Protein AF-A0A0B8NQF0-F1 (afdb_monomer)

InterPro domains:
  IPR003758 Tetraacyldisaccharide 4'-kinase [PF02606] (1-82)
  IPR003758 Tetraacyldisaccharide 4'-kinase [PTHR42724] (2-78)

Foldseek 3Di:
DDDPLVVVVVVVCVVDPDPDDDDVVCPVNVVDDDPADEDEAAQVCGQPPQDDPPVGDDVDGPVCVVVGDAYEYEDHDDDPRHHYDD

Organism: NCBI:txid1481914

Radius of gyration: 15.25 Å; Cα contacts (8 Å, |Δi|>4): 98; chains: 1; bounding box: 34×28×40 Å

Structure (mmCIF, N/CA/C/O backbone):
data_AF-A0A0B8NQF0-F1
#
_entry.id   AF-A0A0B8NQF0-F1
#
loop_
_atom_site.group_PDB
_atom_site.id
_atom_site.type_symbol
_atom_site.label_atom_id
_atom_site.label_alt_id
_atom_site.label_comp_id
_atom_site.label_asym_id
_atom_site.label_entity_id
_atom_site.label_seq_id
_atom_site.pdbx_PDB_ins_code
_atom_site.Cartn_x
_atom_site.Cartn_y
_atom_site.Cartn_z
_atom_site.occupancy
_atom_site.B_iso_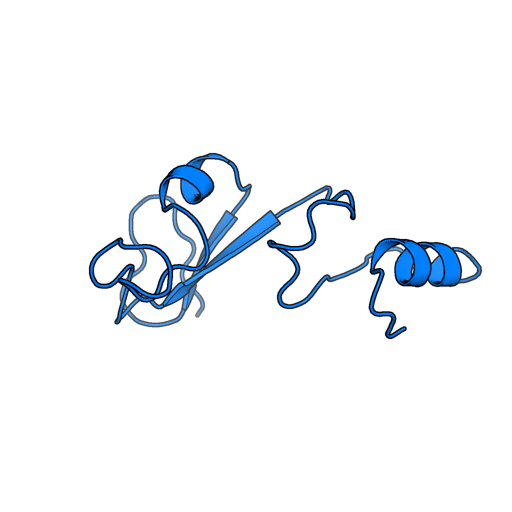or_equiv
_atom_site.auth_seq_id
_atom_site.auth_comp_id
_atom_site.auth_asym_id
_atom_site.auth_atom_id
_atom_site.pdbx_PDB_model_num
ATOM 1 N N . MET A 1 1 ? 14.743 -9.116 -10.192 1.00 79.44 1 MET A N 1
ATOM 2 C CA . MET A 1 1 ? 15.761 -8.058 -10.377 1.00 79.44 1 MET A CA 1
ATOM 3 C C . MET A 1 1 ? 15.695 -7.134 -9.170 1.00 79.44 1 MET A C 1
ATOM 5 O O . MET A 1 1 ? 14.598 -6.941 -8.664 1.00 79.44 1 MET A O 1
ATOM 9 N N . VAL A 1 2 ? 16.825 -6.631 -8.672 1.00 85.56 2 VAL A N 1
ATOM 10 C CA . VAL A 1 2 ? 16.868 -5.721 -7.513 1.00 85.56 2 VAL A CA 1
ATOM 11 C C . VAL A 1 2 ? 17.571 -4.444 -7.951 1.00 85.56 2 VAL A C 1
ATOM 13 O O . VAL A 1 2 ? 18.708 -4.518 -8.406 1.00 85.56 2 VAL A O 1
ATOM 16 N N . ASP A 1 3 ? 16.893 -3.305 -7.824 1.00 89.31 3 ASP A N 1
ATOM 17 C CA . ASP A 1 3 ? 17.427 -1.978 -8.140 1.00 89.31 3 ASP A CA 1
ATOM 18 C C . ASP A 1 3 ? 16.803 -0.937 -7.187 1.00 89.31 3 ASP A C 1
ATOM 20 O O . ASP A 1 3 ? 15.596 -1.023 -6.925 1.00 89.31 3 ASP A O 1
ATOM 24 N N . PRO A 1 4 ? 17.572 0.029 -6.644 1.00 85.88 4 PRO A N 1
ATOM 25 C CA . PRO A 1 4 ? 17.020 1.110 -5.820 1.00 85.88 4 PRO A CA 1
ATOM 26 C C . PRO A 1 4 ? 15.980 1.965 -6.563 1.00 85.88 4 PRO A C 1
ATOM 28 O O . PRO A 1 4 ? 15.043 2.479 -5.947 1.00 85.88 4 PRO A O 1
ATOM 31 N N . VAL A 1 5 ? 16.108 2.099 -7.884 1.00 90.00 5 VAL A N 1
ATOM 32 C CA . VAL A 1 5 ? 15.136 2.748 -8.760 1.00 90.00 5 VAL A CA 1
ATOM 33 C C . VAL A 1 5 ? 14.281 1.663 -9.410 1.00 90.00 5 VAL A C 1
ATOM 35 O O . VAL A 1 5 ? 14.607 1.112 -10.461 1.00 90.00 5 VAL A O 1
ATOM 38 N N . ARG A 1 6 ? 13.131 1.360 -8.796 1.00 89.69 6 ARG A N 1
ATOM 39 C CA . ARG A 1 6 ? 12.275 0.237 -9.223 1.00 89.69 6 ARG A CA 1
ATOM 40 C C . ARG A 1 6 ? 11.852 0.295 -10.698 1.00 89.69 6 ARG A C 1
ATOM 42 O O . ARG A 1 6 ? 11.659 -0.752 -11.306 1.00 89.69 6 ARG A O 1
ATOM 49 N N . SER A 1 7 ? 11.727 1.484 -11.293 1.00 91.88 7 SER A N 1
ATOM 50 C CA . SER A 1 7 ? 11.420 1.615 -12.724 1.00 91.88 7 SER A CA 1
ATOM 51 C C . SER A 1 7 ? 12.527 1.064 -13.625 1.00 91.88 7 SER A C 1
ATOM 53 O O . SER A 1 7 ? 12.216 0.491 -14.665 1.00 91.88 7 SER A O 1
ATOM 55 N N . GLU A 1 8 ? 13.798 1.188 -13.235 1.00 93.12 8 GLU A N 1
ATOM 56 C CA . GLU A 1 8 ? 14.918 0.621 -13.994 1.00 93.12 8 GLU A CA 1
ATOM 57 C C . GLU A 1 8 ? 14.947 -0.904 -13.874 1.00 93.12 8 GLU A C 1
ATOM 59 O O . GLU A 1 8 ? 15.138 -1.585 -14.881 1.00 93.12 8 GLU A O 1
ATOM 64 N N . ALA A 1 9 ? 14.618 -1.452 -12.696 1.00 92.38 9 ALA A N 1
ATOM 65 C CA . ALA A 1 9 ? 14.423 -2.895 -12.551 1.00 92.38 9 ALA A CA 1
ATOM 66 C C . ALA A 1 9 ? 13.326 -3.424 -13.488 1.00 92.38 9 ALA A C 1
ATOM 68 O O . ALA A 1 9 ? 13.506 -4.458 -14.122 1.00 92.38 9 ALA A O 1
ATOM 69 N N . VAL A 1 10 ? 12.195 -2.720 -13.606 1.00 92.62 10 VAL A N 1
ATOM 70 C CA . VAL A 1 10 ? 11.113 -3.131 -14.516 1.00 92.62 10 VAL A CA 1
ATOM 71 C C . VAL A 1 10 ? 11.541 -3.022 -15.979 1.00 92.62 10 VAL A C 1
ATOM 73 O O . VAL A 1 10 ? 11.276 -3.943 -16.745 1.00 92.62 10 VAL A O 1
ATOM 76 N N . LYS A 1 11 ? 12.252 -1.958 -16.373 1.00 92.56 11 LYS A N 1
ATOM 77 C CA . LYS A 1 11 ? 12.791 -1.829 -17.739 1.00 92.56 11 LYS A CA 1
ATOM 78 C C . LYS A 1 11 ? 13.731 -2.977 -18.097 1.00 92.56 11 LYS A C 1
ATOM 80 O O . LYS A 1 11 ? 13.619 -3.520 -19.189 1.00 92.56 11 LYS A O 1
ATOM 85 N N . GLY A 1 12 ? 14.607 -3.379 -17.176 1.00 92.88 12 GLY A N 1
ATOM 86 C CA . GLY A 1 12 ? 15.504 -4.519 -17.378 1.00 92.88 12 GLY A CA 1
ATOM 87 C C . GLY A 1 12 ? 14.773 -5.858 -17.522 1.00 92.88 12 GLY A C 1
ATOM 88 O O . GLY A 1 12 ? 15.311 -6.789 -18.109 1.00 92.88 12 GLY A O 1
ATOM 89 N N . LEU A 1 13 ? 13.534 -5.963 -17.031 1.00 93.12 13 LEU A N 1
ATOM 90 C CA . LEU A 1 13 ? 12.701 -7.154 -17.204 1.00 93.12 13 LEU A CA 1
ATOM 91 C C . LEU A 1 13 ? 11.991 -7.214 -18.565 1.00 93.12 13 LEU A C 1
ATOM 93 O O . LEU A 1 13 ? 11.502 -8.283 -18.917 1.00 93.12 13 LEU A O 1
ATOM 97 N N . LEU A 1 14 ? 11.960 -6.121 -19.341 1.00 90.44 14 LEU A N 1
ATOM 98 C CA . LEU A 1 14 ? 11.274 -6.069 -20.644 1.00 90.44 14 LEU A CA 1
ATOM 99 C C . LEU A 1 14 ? 11.913 -6.970 -21.711 1.00 90.44 14 LEU A C 1
ATOM 101 O O . LEU A 1 14 ? 11.266 -7.292 -22.702 1.00 90.44 14 LEU A O 1
ATOM 105 N N . GLU A 1 15 ? 13.171 -7.376 -21.523 1.00 92.31 15 GLU A N 1
ATOM 106 C CA . GLU A 1 15 ? 13.857 -8.332 -22.407 1.00 92.31 15 GLU A CA 1
ATOM 107 C C . GLU A 1 15 ? 13.427 -9.789 -22.158 1.00 92.31 15 GLU A C 1
ATOM 109 O O . GLU A 1 15 ? 13.805 -10.697 -22.901 1.00 92.31 15 GLU A O 1
ATOM 114 N N . HIS A 1 16 ? 12.630 -10.024 -21.116 1.00 93.38 16 HIS A N 1
ATOM 115 C CA . HIS A 1 16 ? 12.102 -11.327 -20.741 1.00 93.38 16 HIS A CA 1
ATOM 116 C C . HIS A 1 16 ? 10.584 -11.380 -20.960 1.00 93.38 16 HIS A C 1
ATOM 118 O O . HIS A 1 16 ? 9.904 -10.357 -20.984 1.00 93.38 16 HIS A O 1
ATOM 124 N N . ASP A 1 17 ? 10.028 -12.589 -21.060 1.00 95.00 17 ASP A N 1
ATOM 125 C CA . ASP A 1 17 ? 8.579 -12.808 -21.174 1.00 95.00 17 ASP A CA 1
ATOM 126 C C . ASP A 1 17 ? 7.877 -12.692 -19.804 1.00 95.00 17 ASP A C 1
ATOM 128 O O . ASP A 1 17 ? 7.314 -13.647 -19.267 1.00 95.00 17 ASP A O 1
ATOM 132 N N . VAL A 1 18 ? 7.996 -11.521 -19.172 1.00 95.12 18 VAL A N 1
ATOM 133 C CA . VAL A 1 18 ? 7.373 -11.226 -17.877 1.00 95.12 18 VAL A CA 1
ATOM 134 C C . VAL A 1 18 ? 5.966 -10.687 -18.1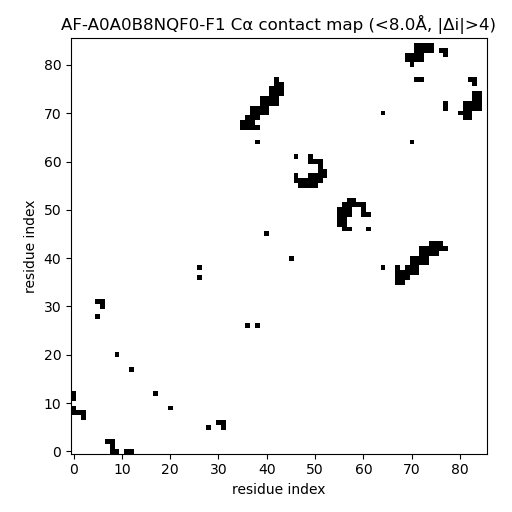01 1.00 95.12 18 VAL A C 1
ATOM 136 O O . VAL A 1 18 ? 5.778 -9.625 -18.685 1.00 95.12 18 VAL A O 1
ATOM 139 N N . GLN A 1 19 ? 4.979 -11.400 -17.561 1.00 94.81 19 GLN A N 1
ATOM 140 C CA . GLN A 1 19 ? 3.561 -11.038 -17.660 1.00 94.81 19 GLN A CA 1
ATOM 141 C C . GLN A 1 19 ? 3.043 -10.289 -16.418 1.00 94.81 19 GLN A C 1
ATOM 143 O O . GLN A 1 19 ? 2.013 -9.625 -16.480 1.00 94.81 19 GLN A O 1
ATOM 148 N N . LEU A 1 20 ? 3.744 -10.393 -15.282 1.00 94.12 20 LEU A N 1
ATOM 149 C CA . LEU A 1 20 ? 3.358 -9.777 -14.012 1.00 94.12 20 LEU A CA 1
ATOM 150 C C . LEU A 1 20 ? 4.596 -9.381 -13.204 1.00 94.12 20 LEU A C 1
ATOM 152 O O . LEU A 1 20 ? 5.521 -10.176 -13.035 1.00 94.12 20 LEU A O 1
ATOM 156 N N . VAL A 1 21 ? 4.569 -8.172 -12.646 1.00 93.38 21 VAL A N 1
ATOM 157 C CA . VAL A 1 21 ? 5.553 -7.691 -11.673 1.00 93.38 21 VAL A CA 1
ATOM 158 C C . VAL A 1 21 ? 4.849 -7.463 -10.343 1.00 93.38 21 VAL A C 1
ATOM 160 O O . VAL A 1 21 ? 3.873 -6.723 -10.275 1.00 93.38 21 VAL A O 1
ATOM 163 N N . ILE A 1 22 ? 5.378 -8.061 -9.276 1.00 93.75 22 ILE A N 1
ATOM 164 C CA . ILE A 1 22 ? 4.930 -7.803 -7.905 1.00 93.75 22 ILE A CA 1
ATOM 165 C C . ILE A 1 22 ? 5.979 -6.932 -7.219 1.00 93.75 22 ILE A C 1
ATOM 167 O O . ILE A 1 22 ? 7.165 -7.264 -7.197 1.00 93.75 22 ILE A O 1
ATOM 171 N N . SER A 1 23 ? 5.533 -5.799 -6.681 1.00 92.62 23 SER A N 1
ATOM 172 C CA . SER A 1 23 ? 6.380 -4.827 -5.993 1.00 92.62 23 SER A CA 1
ATOM 173 C C . SER A 1 23 ? 6.168 -4.936 -4.483 1.00 92.62 23 SER A C 1
ATOM 175 O O . SER A 1 23 ? 5.282 -4.283 -3.939 1.00 92.62 23 SER A O 1
ATOM 177 N N . ASP A 1 24 ? 6.976 -5.754 -3.807 1.00 90.69 24 ASP A N 1
ATOM 178 C CA . ASP A 1 24 ? 6.898 -5.896 -2.346 1.00 90.69 24 ASP A CA 1
ATOM 179 C C . ASP A 1 24 ? 7.321 -4.593 -1.643 1.00 90.69 24 ASP A C 1
ATOM 181 O O . ASP A 1 24 ? 8.281 -3.944 -2.068 1.00 90.69 24 ASP A O 1
ATOM 185 N N . ASP A 1 25 ? 6.569 -4.161 -0.631 1.00 86.25 25 ASP A N 1
ATOM 186 C CA . ASP A 1 25 ? 6.725 -2.864 0.056 1.00 86.25 25 ASP A CA 1
ATOM 187 C C . ASP A 1 25 ? 6.832 -1.665 -0.917 1.00 86.25 25 ASP A C 1
ATOM 189 O O . ASP A 1 25 ? 7.685 -0.781 -0.815 1.00 86.25 25 ASP A O 1
ATOM 193 N N . GLY A 1 26 ? 6.046 -1.711 -1.996 1.00 87.88 26 GLY A N 1
ATOM 194 C CA . GLY A 1 26 ? 6.195 -0.809 -3.135 1.00 87.88 26 GLY A CA 1
ATOM 195 C C . GLY A 1 26 ? 5.441 0.505 -3.048 1.00 87.88 26 GLY A C 1
ATOM 196 O O . GLY A 1 26 ? 5.682 1.351 -3.907 1.00 87.88 26 GLY A O 1
ATOM 197 N N . LEU A 1 27 ? 4.548 0.690 -2.078 1.00 89.31 27 LEU A N 1
ATOM 198 C CA . LEU A 1 27 ? 3.570 1.783 -2.094 1.00 89.31 27 LEU A CA 1
ATOM 199 C C . LEU A 1 27 ? 4.212 3.176 -2.040 1.00 89.31 27 LEU A C 1
ATOM 201 O O . LEU A 1 27 ? 3.786 4.063 -2.770 1.00 89.31 27 LEU A O 1
ATOM 205 N N . GLN A 1 28 ? 5.315 3.348 -1.306 1.00 85.94 28 GLN A N 1
ATOM 206 C CA . GLN A 1 28 ? 6.015 4.639 -1.223 1.00 85.94 28 GLN A CA 1
ATOM 207 C C . GLN A 1 28 ? 6.834 4.978 -2.483 1.00 85.94 28 GLN A C 1
ATOM 209 O O . GLN A 1 28 ? 7.339 6.092 -2.625 1.00 85.94 28 GLN A O 1
ATOM 214 N N . HIS A 1 29 ? 7.006 4.039 -3.421 1.00 87.19 29 HIS A N 1
ATOM 215 C CA . HIS A 1 29 ? 7.824 4.240 -4.622 1.00 87.19 29 HIS A CA 1
ATOM 216 C C . HIS A 1 29 ? 7.033 4.879 -5.774 1.00 87.19 29 HIS A C 1
ATOM 218 O O . HIS A 1 29 ? 6.999 4.341 -6.881 1.00 87.19 29 HIS A O 1
ATOM 224 N N . TYR A 1 30 ? 6.415 6.032 -5.542 1.00 85.88 30 TYR A N 1
ATOM 225 C CA . TYR A 1 30 ? 5.487 6.705 -6.464 1.00 85.88 30 TYR A CA 1
ATOM 226 C C . TYR A 1 30 ? 5.947 6.845 -7.928 1.00 85.88 30 TYR A C 1
ATOM 228 O O . TYR A 1 30 ? 5.120 6.849 -8.834 1.00 85.88 30 TYR A O 1
ATOM 236 N N . ALA A 1 31 ? 7.257 6.915 -8.186 1.00 89.12 31 ALA A N 1
ATOM 237 C CA . ALA A 1 31 ? 7.810 7.008 -9.540 1.00 89.12 31 ALA A CA 1
ATOM 238 C C . ALA A 1 31 ? 7.582 5.752 -10.409 1.00 89.12 31 ALA A C 1
ATOM 240 O O . ALA A 1 31 ? 7.612 5.840 -11.636 1.00 89.12 31 ALA A O 1
ATOM 241 N N . LEU A 1 32 ? 7.364 4.582 -9.799 1.00 89.50 32 LEU A N 1
ATOM 242 C CA . LEU A 1 32 ? 6.953 3.383 -10.522 1.00 89.50 32 LEU A CA 1
ATOM 243 C C . LEU A 1 32 ? 5.432 3.408 -10.676 1.00 89.50 32 LEU A C 1
ATOM 245 O O . LEU A 1 32 ? 4.719 3.361 -9.677 1.00 89.50 32 LEU A O 1
ATOM 249 N N . LYS A 1 33 ? 4.936 3.447 -11.915 1.00 91.06 33 LYS A N 1
ATOM 250 C CA . LYS A 1 33 ? 3.506 3.271 -12.185 1.00 91.06 33 LYS A CA 1
ATOM 251 C C . LYS A 1 33 ? 3.072 1.862 -11.764 1.00 91.06 33 LYS A C 1
ATOM 253 O O . LYS A 1 33 ? 3.768 0.892 -12.059 1.00 91.06 33 LYS A O 1
ATOM 258 N N . ARG A 1 34 ? 1.920 1.771 -11.103 1.00 93.12 34 ARG A N 1
ATOM 259 C CA . ARG A 1 34 ? 1.247 0.522 -10.734 1.00 93.12 34 ARG A CA 1
ATOM 260 C C . ARG A 1 34 ? -0.127 0.521 -11.378 1.00 93.12 34 ARG A C 1
ATOM 262 O O . ARG A 1 34 ? -0.764 1.570 -11.446 1.00 93.12 34 ARG A O 1
ATOM 269 N N . ASP A 1 35 ? -0.541 -0.637 -11.869 1.00 95.69 35 ASP A N 1
ATOM 270 C CA . ASP A 1 35 ? -1.891 -0.820 -12.405 1.00 95.69 35 ASP A CA 1
ATOM 271 C C . ASP A 1 35 ? -2.875 -1.270 -11.318 1.00 95.69 35 ASP A C 1
ATOM 273 O O . ASP A 1 35 ? -4.066 -1.029 -11.460 1.00 95.69 35 ASP A O 1
ATOM 277 N N . VAL A 1 36 ? -2.373 -1.907 -10.250 1.00 96.31 36 VAL A N 1
ATOM 278 C CA . VAL A 1 36 ? -3.150 -2.334 -9.078 1.00 96.31 36 VAL A CA 1
ATOM 279 C C . VAL A 1 36 ? -2.321 -2.135 -7.808 1.00 96.31 36 VAL A C 1
ATOM 281 O O . VAL A 1 36 ? -1.132 -2.476 -7.780 1.00 96.31 36 VAL A O 1
ATOM 284 N N . GLU A 1 37 ? -2.944 -1.621 -6.752 1.00 96.56 37 GLU A N 1
ATOM 285 C CA . GLU A 1 37 ? -2.341 -1.385 -5.441 1.00 96.56 37 GLU A CA 1
ATOM 286 C C . GLU A 1 37 ? -3.078 -2.128 -4.317 1.00 96.56 37 GLU A C 1
ATOM 288 O O . GLU A 1 37 ? -4.305 -2.137 -4.235 1.00 96.56 37 GLU A O 1
ATOM 293 N N . PHE A 1 38 ? -2.298 -2.727 -3.414 1.00 95.62 38 PHE A N 1
ATOM 294 C CA . PHE A 1 38 ? -2.790 -3.436 -2.233 1.00 95.62 38 PHE A CA 1
ATOM 295 C C . PHE A 1 38 ? -2.185 -2.801 -0.984 1.00 95.62 38 PHE A C 1
ATOM 297 O O . PHE A 1 38 ? -0.959 -2.740 -0.866 1.00 95.62 38 PHE A O 1
ATOM 304 N N . ILE A 1 39 ? -3.021 -2.381 -0.035 1.00 95.75 39 ILE A N 1
ATOM 305 C CA . ILE A 1 39 ? -2.573 -2.030 1.317 1.00 95.75 39 ILE A CA 1
ATOM 306 C C . ILE A 1 39 ? -2.845 -3.208 2.240 1.00 95.75 39 ILE A C 1
ATOM 308 O O . ILE A 1 39 ? -3.966 -3.705 2.309 1.00 95.75 39 ILE A O 1
ATOM 312 N N . VAL A 1 40 ? -1.818 -3.622 2.982 1.00 94.88 40 VAL A N 1
ATOM 313 C CA . VAL A 1 40 ? -1.959 -4.614 4.048 1.00 94.88 40 VAL A CA 1
ATOM 314 C C . VAL A 1 40 ? -2.077 -3.895 5.388 1.00 94.88 40 VAL A C 1
ATOM 316 O O . VAL A 1 40 ? -1.178 -3.154 5.785 1.00 94.88 40 VAL A O 1
ATOM 319 N N . ILE A 1 41 ? -3.182 -4.127 6.086 1.00 95.69 41 ILE A N 1
ATOM 320 C CA . ILE A 1 41 ? -3.497 -3.577 7.400 1.00 95.69 41 ILE A CA 1
ATOM 321 C C . ILE A 1 41 ? -3.278 -4.678 8.438 1.00 95.69 41 ILE A C 1
ATOM 323 O O . ILE A 1 41 ? -3.787 -5.788 8.301 1.00 95.69 41 ILE A O 1
ATOM 327 N N . ASP A 1 42 ? -2.525 -4.385 9.496 1.00 95.12 42 ASP A N 1
ATOM 328 C CA . ASP A 1 42 ? -2.456 -5.264 10.667 1.00 95.12 42 ASP A CA 1
ATOM 329 C C . ASP A 1 42 ? -3.807 -5.204 11.395 1.00 95.12 42 ASP A C 1
ATOM 331 O O . ASP A 1 42 ? -4.168 -4.163 11.948 1.00 95.12 42 ASP A O 1
ATOM 335 N N . GLY A 1 43 ? -4.577 -6.294 11.386 1.00 95.25 43 GLY A N 1
ATOM 336 C CA . GLY A 1 43 ? -5.934 -6.277 11.936 1.00 95.25 43 GLY A CA 1
ATOM 337 C C . GLY A 1 43 ? -6.002 -6.221 13.460 1.00 95.25 43 GLY A C 1
ATOM 338 O O . GLY A 1 43 ? -7.055 -5.903 14.003 1.00 95.25 43 GLY A O 1
ATOM 339 N N . ALA A 1 44 ? -4.899 -6.474 14.172 1.00 92.62 44 ALA A N 1
ATOM 340 C CA . ALA A 1 44 ? -4.851 -6.341 15.627 1.00 92.62 44 ALA A CA 1
ATOM 341 C C . ALA A 1 44 ? -4.426 -4.930 16.060 1.00 92.62 44 ALA A C 1
ATOM 343 O O . ALA A 1 44 ? -4.983 -4.368 17.002 1.00 92.62 44 ALA A O 1
ATOM 344 N N . ARG A 1 45 ? -3.419 -4.354 15.393 1.00 92.88 45 ARG A N 1
ATOM 345 C CA . ARG A 1 45 ? -2.858 -3.035 15.734 1.00 92.88 45 ARG A CA 1
ATOM 346 C C . ARG A 1 45 ? -3.579 -1.878 15.051 1.00 92.88 45 ARG A C 1
ATOM 348 O O . ARG A 1 45 ? -3.547 -0.763 15.579 1.00 92.88 45 ARG A O 1
ATOM 355 N N . ARG A 1 46 ? -4.196 -2.133 13.894 1.00 94.69 46 ARG A N 1
ATOM 356 C CA . ARG A 1 46 ? -4.824 -1.133 13.022 1.00 94.69 46 ARG A CA 1
ATOM 357 C C . ARG A 1 46 ? -3.868 0.056 12.811 1.00 94.69 46 ARG A C 1
ATOM 359 O O . ARG A 1 46 ? -2.687 -0.152 12.534 1.00 94.69 46 ARG A O 1
ATOM 366 N N . PHE A 1 47 ? -4.334 1.295 12.969 1.00 95.44 47 PHE A N 1
ATOM 367 C CA . PHE A 1 47 ? -3.565 2.511 12.650 1.00 95.44 47 PHE A CA 1
ATOM 368 C C . PHE A 1 47 ? -2.870 3.179 13.854 1.00 95.44 47 PHE A C 1
ATOM 370 O O . PHE A 1 47 ? -2.274 4.253 13.727 1.00 95.44 47 PHE A O 1
ATOM 377 N N . GLY A 1 48 ? -2.897 2.553 15.036 1.00 94.12 48 GLY A N 1
ATOM 378 C CA . GLY A 1 48 ? -2.263 3.086 16.243 1.00 94.12 48 GLY A CA 1
ATOM 379 C C . GLY A 1 48 ? -2.833 4.443 16.673 1.00 94.12 48 GLY A C 1
ATOM 380 O O . GLY A 1 48 ? -4.011 4.549 16.987 1.00 94.12 48 GLY A O 1
ATOM 381 N N . ASN A 1 49 ? -1.986 5.478 16.739 1.00 95.44 49 ASN A N 1
ATOM 382 C CA . ASN A 1 49 ? -2.393 6.840 17.114 1.00 95.44 49 ASN A CA 1
ATOM 383 C C . ASN A 1 49 ? -2.666 7.756 15.903 1.00 95.44 49 ASN A C 1
ATOM 385 O O . ASN A 1 49 ? -2.757 8.970 16.090 1.00 95.44 49 ASN A O 1
ATOM 389 N N . GLU A 1 50 ? -2.710 7.189 14.691 1.00 95.81 50 GLU A N 1
ATOM 390 C CA . GLU A 1 50 ? -2.978 7.873 13.414 1.00 95.81 50 GLU A CA 1
ATOM 391 C C . GLU A 1 50 ? -2.017 9.020 13.062 1.00 95.81 50 GLU A C 1
ATOM 393 O O . GLU A 1 50 ? -2.262 9.807 12.1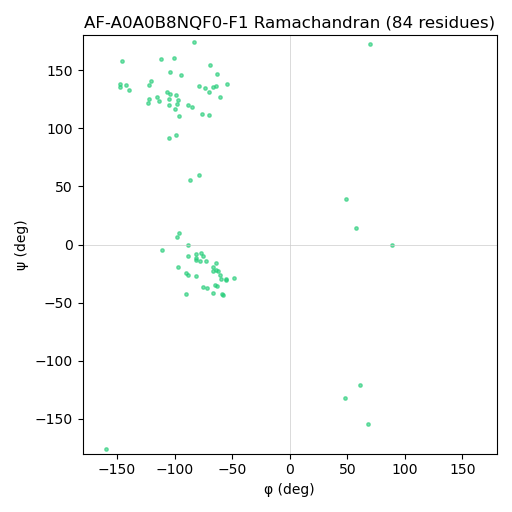49 1.00 95.81 50 GLU A O 1
ATOM 398 N N . LYS A 1 51 ? -0.877 9.118 13.752 1.00 96.75 51 LYS A N 1
ATOM 399 C CA . LYS A 1 51 ? 0.154 10.107 13.437 1.00 96.75 51 LYS A CA 1
ATOM 400 C C . LYS A 1 51 ? 1.207 9.512 12.513 1.00 96.75 51 LYS A C 1
ATOM 402 O O . LYS A 1 51 ? 1.586 8.345 12.631 1.00 96.75 51 LYS A O 1
ATOM 407 N N . LEU A 1 52 ? 1.720 10.363 11.630 1.00 96.38 52 LEU A N 1
ATOM 408 C CA . LEU A 1 52 ? 2.867 10.043 10.792 1.00 96.38 52 LEU A CA 1
ATOM 409 C C . LEU A 1 52 ? 4.144 9.938 11.630 1.00 96.38 52 LEU A C 1
ATOM 411 O O . LEU A 1 52 ? 4.279 10.584 12.677 1.00 96.38 52 LEU A O 1
ATOM 415 N N . LEU A 1 53 ? 5.112 9.171 11.138 1.00 94.81 53 LEU A N 1
ATOM 416 C CA . LEU A 1 53 ? 6.465 9.141 11.681 1.00 94.81 53 LEU A CA 1
ATOM 417 C C . LEU A 1 53 ? 7.068 10.564 11.727 1.00 94.81 53 LEU A C 1
ATOM 419 O O . LEU A 1 53 ? 6.906 11.329 10.776 1.00 94.81 53 LEU A O 1
ATOM 423 N N . PRO A 1 54 ? 7.783 10.937 12.809 1.00 95.75 54 PRO A N 1
ATOM 424 C CA . PRO A 1 54 ? 8.110 10.125 13.989 1.00 95.75 54 PRO A CA 1
ATOM 425 C C . PRO A 1 54 ? 7.058 10.174 15.119 1.00 95.75 54 PRO A C 1
ATOM 427 O O . PRO A 1 54 ? 7.260 9.554 16.158 1.00 95.75 54 PRO A O 1
ATOM 430 N N . LEU A 1 55 ? 5.962 10.926 14.968 1.00 97.25 55 LEU A N 1
ATOM 431 C CA . LEU A 1 55 ? 4.954 11.136 16.023 1.00 97.25 55 LEU A CA 1
ATOM 432 C C . LEU A 1 55 ? 3.986 9.951 16.200 1.00 97.25 55 LEU A C 1
ATOM 434 O O . LEU A 1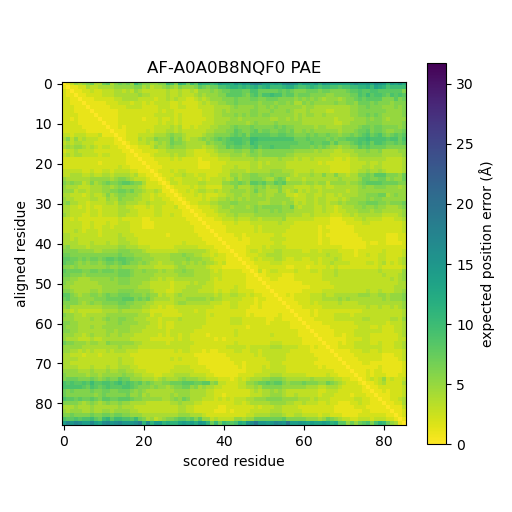 55 ? 3.264 9.882 17.201 1.00 97.25 55 LEU A O 1
ATOM 438 N N . GLY A 1 56 ? 3.965 9.031 15.242 1.00 9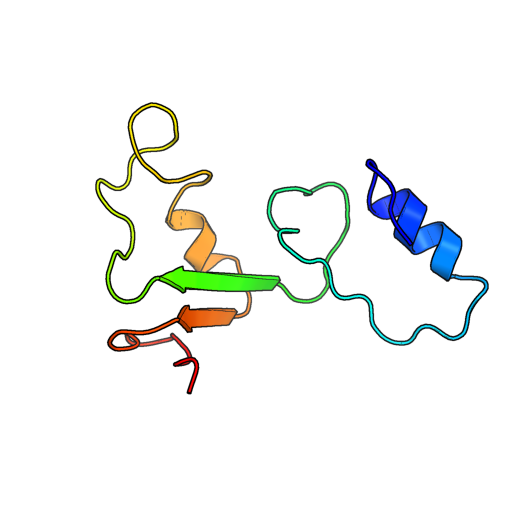5.19 56 GLY A N 1
ATOM 439 C CA . GLY A 1 56 ? 3.183 7.802 15.260 1.00 95.19 56 GLY A CA 1
ATOM 440 C C . GLY A 1 56 ? 3.733 6.760 14.286 1.00 95.19 56 GLY A C 1
ATOM 441 O O . GLY A 1 56 ? 4.791 6.977 13.696 1.00 95.19 56 GLY A O 1
ATOM 442 N N . PRO A 1 57 ? 3.057 5.607 14.144 1.00 94.44 57 PRO A N 1
ATOM 443 C CA . PRO A 1 57 ? 3.571 4.467 13.388 1.00 94.44 57 PRO A CA 1
ATOM 444 C C . PRO A 1 57 ? 3.368 4.584 11.870 1.00 94.44 57 PRO A C 1
ATOM 446 O O . PRO A 1 57 ? 3.927 3.777 11.127 1.00 94.44 57 PRO A O 1
ATOM 449 N N . LEU A 1 58 ? 2.560 5.537 11.399 1.00 95.06 58 LEU A N 1
ATOM 450 C CA . LEU A 1 58 ? 2.172 5.604 9.997 1.00 95.06 58 LEU A CA 1
ATOM 451 C C . LEU A 1 58 ? 3.285 6.204 9.130 1.00 95.06 58 LEU A C 1
ATOM 453 O O . LEU A 1 58 ? 3.886 7.223 9.469 1.00 95.06 58 LEU A O 1
ATOM 457 N N . ARG A 1 59 ? 3.539 5.592 7.972 1.00 93.69 59 ARG A N 1
ATOM 458 C CA . ARG A 1 59 ? 4.402 6.179 6.931 1.00 93.69 59 ARG A CA 1
ATOM 459 C C . ARG A 1 59 ? 3.645 7.195 6.078 1.00 93.69 59 ARG A C 1
ATOM 461 O O . ARG A 1 59 ? 4.261 8.109 5.543 1.00 93.69 59 ARG A O 1
ATOM 468 N N . GLU A 1 60 ? 2.330 7.021 5.971 1.00 93.94 60 GLU A N 1
ATOM 469 C CA . GLU A 1 60 ? 1.424 7.776 5.105 1.00 93.94 60 GLU A CA 1
ATOM 470 C C . GLU A 1 60 ? 0.058 7.939 5.782 1.00 93.94 60 GLU A C 1
ATOM 472 O O . GLU A 1 60 ? -0.276 7.183 6.695 1.00 93.94 60 GLU A O 1
ATOM 477 N N . SER A 1 61 ? -0.710 8.949 5.368 1.00 94.56 61 SER A N 1
ATOM 4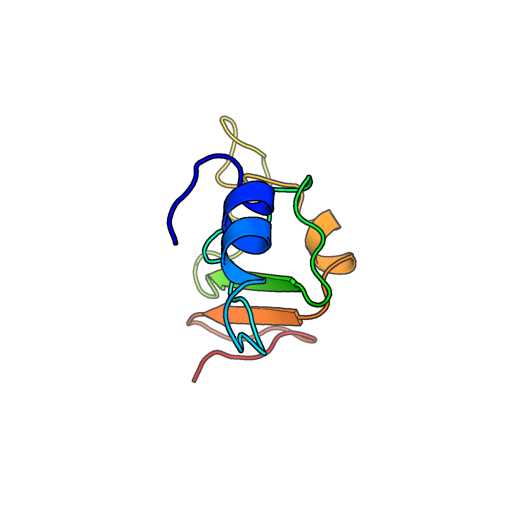78 C CA . SER A 1 61 ? -2.035 9.236 5.933 1.00 94.56 61 SER A CA 1
ATOM 479 C C . SER A 1 61 ? -3.004 8.079 5.675 1.00 94.56 61 SER A C 1
ATOM 481 O O . SER A 1 61 ? -2.954 7.453 4.615 1.00 94.56 61 SER A O 1
ATOM 483 N N . THR A 1 62 ? -3.937 7.835 6.599 1.00 95.44 62 THR A N 1
ATOM 484 C CA . THR A 1 62 ? -5.037 6.875 6.396 1.00 95.44 62 THR A CA 1
ATOM 485 C C . THR A 1 62 ? -5.977 7.291 5.264 1.00 95.44 62 THR A C 1
ATOM 487 O O . THR A 1 62 ? -6.679 6.446 4.723 1.00 95.44 62 THR A O 1
ATOM 490 N N . GLU A 1 63 ? -5.939 8.550 4.819 1.00 95.44 63 GLU A N 1
ATOM 491 C CA . GLU A 1 63 ? -6.641 9.008 3.610 1.00 95.44 63 GLU A CA 1
ATOM 492 C C . GLU A 1 63 ? -6.255 8.189 2.366 1.00 95.44 63 GLU A C 1
ATOM 494 O O . GLU A 1 63 ? -7.100 7.939 1.508 1.00 95.44 63 GLU A O 1
ATOM 499 N N . ARG A 1 64 ? -5.017 7.671 2.309 1.00 94.00 64 ARG A N 1
ATOM 500 C CA . ARG A 1 64 ? -4.528 6.842 1.198 1.00 94.00 64 ARG A CA 1
ATOM 501 C C . ARG A 1 64 ? -5.311 5.536 1.032 1.00 94.00 64 ARG A C 1
ATOM 503 O O . ARG A 1 64 ? -5.345 4.985 -0.064 1.00 94.00 64 ARG A O 1
ATOM 510 N N . LEU A 1 65 ? -5.978 5.057 2.087 1.00 95.06 65 LEU A N 1
ATOM 511 C CA . LEU A 1 65 ? -6.828 3.861 2.039 1.00 95.06 65 LEU A CA 1
ATOM 512 C C . LEU A 1 65 ? -7.989 4.012 1.044 1.00 95.06 65 LEU A C 1
ATOM 514 O O . LEU A 1 65 ? -8.462 3.013 0.517 1.00 95.06 65 LEU A O 1
ATOM 518 N N . ALA A 1 66 ? -8.433 5.244 0.773 1.00 95.00 66 ALA A N 1
ATOM 519 C CA . ALA A 1 66 ? -9.513 5.523 -0.172 1.00 95.00 66 ALA A CA 1
ATOM 520 C C . ALA A 1 66 ? -9.056 5.554 -1.643 1.00 95.00 66 ALA A C 1
ATOM 522 O O . ALA A 1 66 ? -9.888 5.667 -2.541 1.00 95.00 66 ALA A O 1
ATOM 523 N N . GLU A 1 67 ? -7.749 5.494 -1.895 1.00 94.25 67 GLU A N 1
ATOM 524 C CA . GLU A 1 67 ? -7.163 5.669 -3.225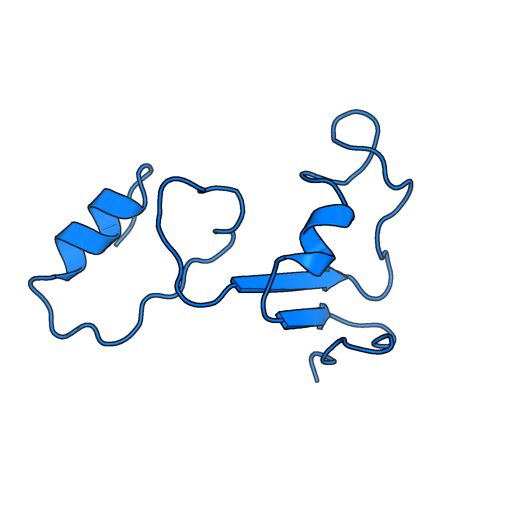 1.00 94.25 67 GLU A CA 1
ATOM 525 C C . GLU A 1 67 ? -6.558 4.381 -3.807 1.00 94.25 67 GLU A C 1
ATOM 527 O O . GLU A 1 67 ? -6.078 4.399 -4.939 1.00 94.25 67 GLU A O 1
ATOM 532 N N . VAL A 1 68 ? -6.532 3.289 -3.038 1.00 95.69 68 VAL A N 1
ATOM 533 C CA . VAL A 1 68 ? -5.996 1.990 -3.474 1.00 95.69 68 VAL A CA 1
ATOM 534 C C . VAL A 1 68 ? -7.113 1.038 -3.886 1.00 95.69 68 VAL A C 1
ATOM 536 O O . VAL A 1 68 ? -8.263 1.200 -3.481 1.00 95.69 68 VAL A O 1
ATOM 539 N N . ASP A 1 69 ? -6.772 0.014 -4.666 1.00 97.19 69 ASP A N 1
ATOM 540 C CA . ASP A 1 69 ? -7.760 -0.934 -5.185 1.00 97.19 69 ASP A CA 1
ATOM 541 C C . ASP A 1 69 ? -8.239 -1.926 -4.121 1.00 97.19 69 ASP A C 1
ATOM 543 O O . ASP A 1 69 ? -9.410 -2.312 -4.102 1.00 97.19 69 ASP A O 1
ATOM 547 N N . PHE A 1 70 ? -7.335 -2.356 -3.235 1.00 97.31 70 PHE A N 1
ATOM 548 C CA . PHE A 1 70 ? -7.624 -3.408 -2.267 1.00 97.31 70 PHE A CA 1
ATOM 549 C C . PHE A 1 70 ? -7.029 -3.125 -0.888 1.00 97.31 70 PHE A C 1
ATOM 551 O O . PHE A 1 70 ? -5.838 -2.835 -0.738 1.00 97.31 70 PHE A O 1
ATOM 558 N N . LEU A 1 71 ? -7.865 -3.311 0.134 1.00 97.56 71 LEU A N 1
ATOM 559 C CA . LEU A 1 71 ? -7.477 -3.322 1.540 1.00 97.56 71 LEU A CA 1
ATOM 560 C C . LEU A 1 71 ? -7.475 -4.765 2.037 1.00 97.56 71 LEU A C 1
ATOM 562 O O . LEU A 1 71 ? -8.499 -5.447 1.983 1.00 97.56 71 LEU A O 1
ATOM 566 N N . ILE A 1 72 ? -6.322 -5.241 2.495 1.00 97.25 72 ILE A N 1
ATOM 567 C CA . ILE A 1 72 ? -6.130 -6.607 2.975 1.00 97.25 72 ILE A CA 1
ATOM 568 C C . ILE A 1 72 ? -5.833 -6.565 4.466 1.00 97.25 72 ILE A C 1
ATOM 570 O O . ILE A 1 72 ? -4.853 -5.954 4.879 1.00 97.25 72 ILE A O 1
ATOM 574 N N . THR A 1 73 ? -6.619 -7.263 5.273 1.00 97.44 73 THR A N 1
ATOM 575 C CA . THR A 1 73 ? -6.42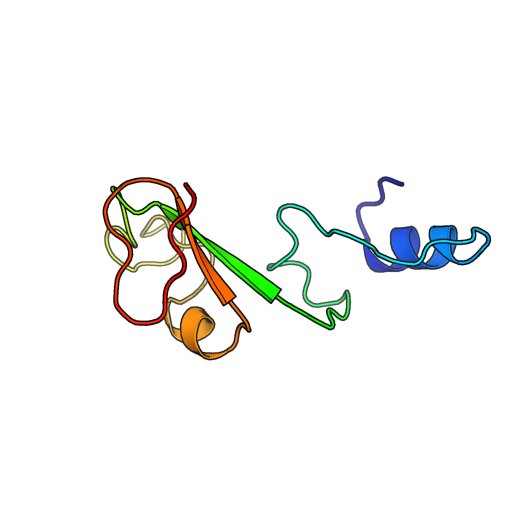1 -7.320 6.721 1.00 97.44 73 THR A CA 1
ATOM 576 C C . THR A 1 73 ? -5.700 -8.600 7.103 1.00 97.44 73 THR A C 1
ATOM 578 O O . THR A 1 73 ? -6.189 -9.706 6.878 1.00 97.44 73 THR A O 1
ATOM 581 N N . ASN A 1 74 ? -4.500 -8.441 7.656 1.00 96.38 74 ASN A N 1
ATOM 582 C CA . ASN A 1 74 ? -3.643 -9.525 8.106 1.00 96.38 74 ASN A CA 1
ATOM 583 C C . ASN A 1 74 ? -3.824 -9.752 9.613 1.00 96.38 74 ASN A C 1
ATOM 585 O O . ASN A 1 74 ? -3.414 -8.919 10.428 1.00 96.38 74 ASN A O 1
ATOM 589 N N . GLY A 1 75 ? -4.429 -10.889 9.966 1.00 94.88 75 GLY A N 1
ATOM 590 C CA . GLY A 1 75 ? -4.832 -11.212 11.335 1.00 94.88 75 GLY A CA 1
ATOM 591 C C . GLY A 1 75 ? -6.001 -10.355 11.837 1.00 94.88 75 GLY A C 1
ATOM 592 O O . GLY A 1 75 ? -6.414 -9.407 11.183 1.00 94.88 75 GLY A O 1
ATOM 593 N N . GLY A 1 76 ? -6.537 -10.679 13.017 1.00 92.81 76 GLY A N 1
ATOM 594 C CA . GLY A 1 76 ? -7.689 -9.965 13.586 1.00 92.81 76 GLY A CA 1
ATOM 595 C C . GLY A 1 76 ? -8.989 -10.177 12.798 1.00 92.81 76 GLY A C 1
ATOM 596 O O . GLY A 1 76 ? -9.166 -11.206 12.148 1.00 92.81 76 GLY A O 1
ATOM 597 N N . GLU A 1 77 ? -9.902 -9.210 12.890 1.00 92.94 77 GLU A N 1
ATOM 598 C CA . GLU A 1 77 ? -11.162 -9.193 12.140 1.00 92.94 77 GLU A CA 1
ATOM 599 C C . GLU A 1 77 ? -11.083 -8.139 11.029 1.00 92.94 77 GLU A C 1
ATOM 601 O O . GLU A 1 77 ? -10.672 -7.005 11.272 1.00 92.94 77 GLU A O 1
ATOM 606 N N . ALA A 1 78 ? -11.456 -8.521 9.806 1.00 95.75 78 ALA A N 1
ATOM 607 C CA . ALA A 1 78 ? -11.552 -7.587 8.689 1.00 95.75 78 ALA A CA 1
ATOM 608 C C . ALA A 1 78 ? -12.787 -6.689 8.847 1.00 95.75 78 ALA A C 1
ATOM 610 O O . ALA A 1 78 ? -13.881 -7.172 9.151 1.00 95.75 78 ALA A O 1
ATOM 611 N N . GLU A 1 79 ? -12.614 -5.389 8.616 1.00 95.12 79 GLU A N 1
ATOM 612 C CA . GLU A 1 79 ? -13.712 -4.425 8.609 1.00 95.12 79 GLU A CA 1
ATOM 613 C C . GLU A 1 79 ? -14.438 -4.402 7.252 1.00 95.12 79 GLU A C 1
ATOM 615 O O . GLU A 1 79 ? -14.066 -5.068 6.281 1.00 95.12 79 GLU A O 1
ATOM 620 N N . GLN A 1 80 ? -15.529 -3.637 7.171 1.00 94.31 80 GLN A N 1
ATOM 621 C CA . GLN A 1 80 ? -16.293 -3.509 5.935 1.00 94.31 80 GLN A CA 1
ATOM 622 C C . GLN A 1 80 ? -15.423 -2.926 4.810 1.00 94.31 80 GLN A C 1
ATOM 624 O O . GLN A 1 80 ? -14.859 -1.847 4.948 1.00 94.31 80 GLN A O 1
ATOM 629 N N . GLY A 1 81 ? -15.383 -3.615 3.667 1.00 94.50 81 GLY A N 1
ATOM 630 C CA . GLY A 1 81 ? -14.572 -3.208 2.513 1.00 94.50 81 GLY A CA 1
ATOM 631 C C . GLY A 1 81 ? -13.147 -3.769 2.520 1.00 94.50 81 GLY A C 1
ATOM 632 O O . GLY A 1 81 ? -12.409 -3.527 1.570 1.00 94.50 81 GLY A O 1
ATOM 633 N N . GLU A 1 82 ? -12.778 -4.551 3.537 1.00 97.06 82 GLU A N 1
ATOM 634 C CA . GLU A 1 82 ? -11.483 -5.223 3.633 1.00 97.06 82 GLU A CA 1
ATOM 635 C C . GLU A 1 82 ? -11.599 -6.719 3.312 1.00 97.06 82 GLU A C 1
ATOM 637 O O . GLU A 1 82 ? -12.603 -7.373 3.606 1.00 97.06 82 GLU A O 1
ATOM 642 N N . PHE A 1 83 ? -10.537 -7.286 2.744 1.00 97.44 83 PHE A N 1
ATOM 643 C CA . PHE A 1 83 ? -10.399 -8.726 2.553 1.00 97.44 83 PHE A CA 1
ATOM 644 C C . PHE A 1 83 ? -9.564 -9.318 3.686 1.00 97.44 83 PHE A C 1
ATOM 646 O O . PHE A 1 83 ? -8.425 -8.909 3.900 1.00 97.44 83 PHE A O 1
ATOM 653 N N . ALA A 1 84 ? -10.105 -10.307 4.398 1.00 96.31 84 ALA A N 1
ATOM 654 C CA . ALA A 1 84 ? -9.344 -11.039 5.404 1.00 96.31 84 ALA A CA 1
ATOM 655 C C . ALA A 1 84 ? -8.287 -11.934 4.739 1.00 96.31 84 ALA A C 1
ATOM 657 O O . ALA A 1 84 ? -8.598 -12.707 3.829 1.00 96.31 84 ALA A O 1
ATOM 658 N N . MET A 1 85 ? -7.050 -11.860 5.224 1.00 93.06 85 MET A N 1
ATOM 659 C CA . MET A 1 85 ? -6.018 -12.845 4.918 1.00 93.06 85 MET A CA 1
ATOM 660 C C . MET A 1 85 ? -6.305 -14.105 5.748 1.00 93.06 85 MET A C 1
ATOM 662 O O . MET A 1 85 ? -6.257 -14.059 6.977 1.00 93.06 85 MET A O 1
ATOM 666 N N . SER A 1 86 ? -6.683 -15.191 5.070 1.00 77.94 86 SER A N 1
ATOM 667 C CA . SER A 1 86 ? -7.063 -16.483 5.667 1.00 77.94 86 SER A CA 1
ATOM 668 C C . SER A 1 86 ? -5.874 -17.363 6.023 1.00 77.94 86 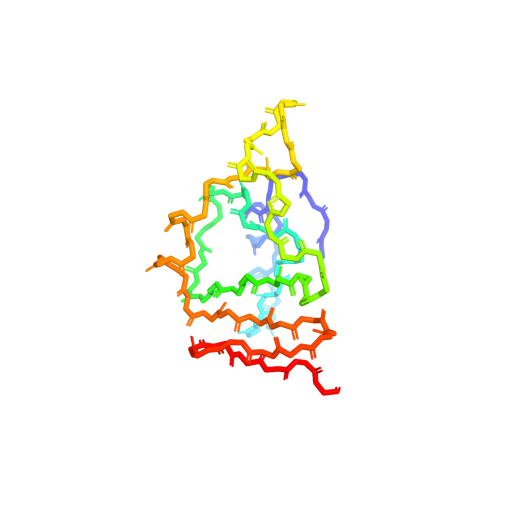SER A C 1
ATOM 670 O O . SER A 1 86 ? -4.964 -17.439 5.164 1.00 77.94 86 SER A O 1
#

Solvent-accessible surface area (backbone atoms only — not comparable to full-atom values): 5648 Å² total; per-residue (Å²): 129,88,50,98,54,58,54,58,33,52,58,69,43,66,86,48,98,71,90,78,85,84,65,81,94,40,81,86,50,71,87,42,86,72,95,76,46,75,48,78,40,45,32,77,65,62,64,75,79,75,26,46,64,91,82,26,84,28,94,62,65,74,72,55,69,79,74,48,80,39,43,33,17,49,50,71,67,54,55,95,87,40,44,63,61,127

Sequence (86 aa):
MVDPVRSEAVKGLLEHDVQLVISDDGLQHYALKRDVEFIVIDGARRFGNEKLLPLGPLRESTERLAEVDFLITNGGEAEQGEFAMS

pLDDT: mean 93.25, std 3.71, range [77.94, 97.56]

Mean predicted aligned error: 3.69 Å

Secondary structure (DSSP, 8-state):
---SSHHHHHHHHTTS-------TT-TT-TTS--SS-EEEEETTTTTTT-PBTTTSSBSS-GGGGGSSSEEEEESS---TTEEEE-